Protein AF-A0A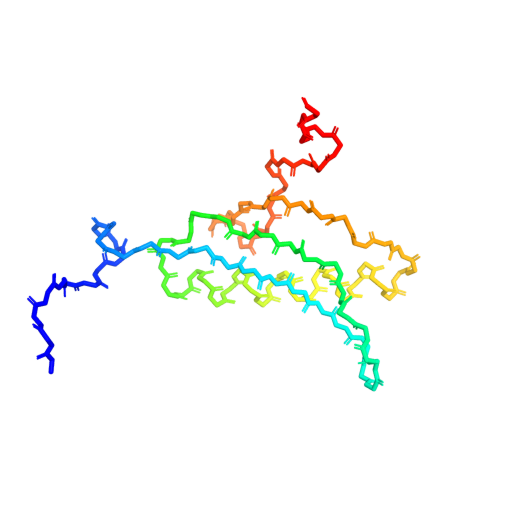871EN32-F1 (afdb_monomer)

Sequence (91 aa):
YIGSCDSDMEKGSLRCDANVSVRLKGSSTFGTRCEIKNLNSIRYIVQAIDYEIQRQIEILEGGEEISQDTLLFDVASGKTKVMRNKEDASD

Nearest PDB structures (foldseek):
  3ip4-assembly1_B  TM=9.074E-01  e=7.499E-10  Staphylococcus aureus subsp. aureus Mu50
  2df4-assembly1_B  TM=9.044E-01  e=4.298E-09  Staphylococcus aureus
  3h0m-assembly6_Q  TM=9.188E-01  e=7.867E-09  Aquifex aeolicus
  4wj3-assembly2_H  TM=8.936E-01  e=2.464E-08  Pseudomonas aeruginosa PAO1
  3kfu-assembly1_F  TM=9.121E-01  e=4.822E-08  Thermus thermophilus HB8

Solvent-accessible surface area (backbone atoms only — not comparable to full-atom values): 5608 Å² total; per-residue (Å²): 135,88,83,84,69,88,66,37,29,82,79,59,69,32,79,53,71,50,78,49,59,64,64,64,91,90,58,91,62,83,42,58,51,31,37,36,41,84,38,54,40,74,70,52,45,53,49,47,51,55,46,49,51,51,52,53,48,55,40,49,75,71,72,47,83,74,68,58,30,38,26,36,63,39,79,92,79,64,42,77,42,85,75,43,56,56,92,74,57,76,132

InterPro domains:
  IPR006075 Aspartyl/Glutamyl-tRNA(Gln) amidot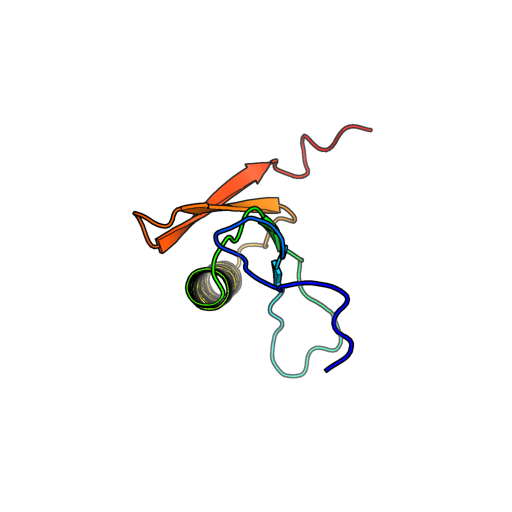ransferase, subunit B/E, catalytic [PF02934] (1-91)
  IPR014746 Glutamine synthetase/guanido kinase, catalytic domain [SSF55931] (1-91)
  IPR017959 Aspartyl/glutamyl-tRNA(Asn/Gln) amidotransferase, subunit B /E [PTHR11659] (1-91)

pLDDT: mean 85.12, std 10.85, range [42.69, 94.25]

Mean predicted aligned error: 6.34 Å

Organism: NCBI:txid2782295

Structure (mmCIF, N/CA/C/O backbone):
data_AF-A0A871EN32-F1
#
_entry.id   AF-A0A871EN32-F1
#
loop_
_atom_site.group_PDB
_atom_site.id
_atom_site.type_symbol
_atom_site.label_atom_id
_atom_site.label_alt_id
_atom_site.label_comp_id
_atom_site.label_asym_id
_atom_site.label_entity_id
_atom_site.label_seq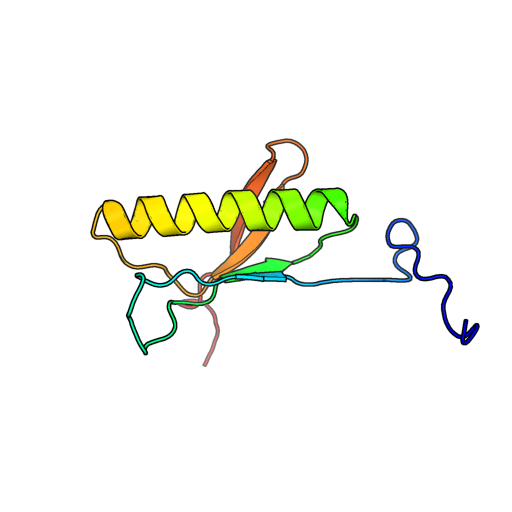_id
_atom_site.pdbx_PDB_ins_code
_atom_site.Cartn_x
_atom_site.Cartn_y
_atom_site.Cartn_z
_atom_site.occupancy
_atom_site.B_iso_or_equiv
_atom_site.auth_seq_id
_atom_site.auth_comp_id
_atom_site.auth_asym_id
_atom_site.auth_atom_id
_atom_site.pdbx_PDB_model_num
ATOM 1 N N . TYR A 1 1 ? -9.976 3.364 -30.265 1.00 63.38 1 TYR A N 1
ATOM 2 C CA . TYR A 1 1 ? -8.677 3.789 -29.706 1.00 63.38 1 TYR A CA 1
ATOM 3 C C . TYR A 1 1 ? -8.482 5.257 -30.053 1.00 63.38 1 TYR A C 1
ATOM 5 O O . TYR A 1 1 ? -8.785 5.607 -31.185 1.00 63.38 1 TYR A O 1
ATOM 13 N N . ILE A 1 2 ? -8.079 6.109 -29.103 1.00 81.44 2 ILE A N 1
ATOM 14 C CA . ILE A 1 2 ? -7.999 7.577 -29.301 1.00 81.44 2 ILE A CA 1
ATOM 15 C C . ILE A 1 2 ? -6.587 8.010 -29.755 1.00 81.44 2 ILE A C 1
ATOM 17 O O . ILE A 1 2 ? -6.430 9.085 -30.317 1.00 81.44 2 ILE A O 1
ATOM 21 N N . GLY A 1 3 ? -5.565 7.156 -29.586 1.00 79.75 3 GLY A N 1
ATOM 22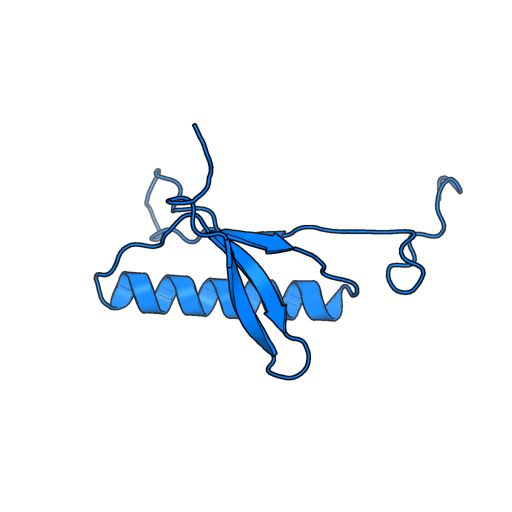 C CA . GLY A 1 3 ? -4.213 7.386 -30.123 1.00 79.75 3 GLY A CA 1
ATOM 23 C C . GLY A 1 3 ? -3.399 8.475 -29.417 1.00 79.75 3 GLY A C 1
ATOM 24 O O . GLY A 1 3 ? -2.377 8.896 -29.941 1.00 79.75 3 GLY A O 1
ATOM 25 N N . SER A 1 4 ? -3.845 8.951 -28.252 1.00 79.38 4 SER A N 1
ATOM 26 C CA . SER A 1 4 ? -3.225 10.067 -27.528 1.00 79.38 4 SER A CA 1
ATOM 27 C C . SER A 1 4 ? -2.111 9.662 -26.556 1.00 79.38 4 SER A C 1
ATOM 29 O O . SER A 1 4 ? -1.337 10.519 -26.140 1.00 79.38 4 SER A O 1
ATOM 31 N N . CYS A 1 5 ? -2.036 8.389 -26.161 1.00 79.81 5 CYS A N 1
ATOM 32 C CA . CYS A 1 5 ? -1.021 7.865 -25.249 1.00 79.81 5 CYS A CA 1
ATOM 33 C C . CYS A 1 5 ? -0.776 6.378 -25.535 1.00 79.81 5 CYS A C 1
ATOM 35 O O . CYS A 1 5 ? -1.712 5.652 -25.876 1.00 79.81 5 CYS A O 1
ATOM 37 N N . ASP A 1 6 ? 0.468 5.936 -25.356 1.00 79.62 6 ASP A N 1
ATOM 38 C CA . ASP A 1 6 ? 0.865 4.530 -25.498 1.00 79.62 6 ASP A CA 1
ATOM 39 C C . ASP A 1 6 ? 0.490 3.683 -24.265 1.00 79.62 6 ASP A C 1
ATOM 41 O O . ASP A 1 6 ? 0.555 2.459 -24.317 1.00 79.62 6 ASP A O 1
ATOM 45 N N . SER A 1 7 ? 0.066 4.330 -23.167 1.00 77.25 7 SER A N 1
ATOM 46 C CA . SER A 1 7 ? -0.442 3.717 -21.924 1.00 77.25 7 SER A CA 1
ATOM 47 C C . SER A 1 7 ? 0.462 2.633 -21.316 1.00 77.25 7 SER A 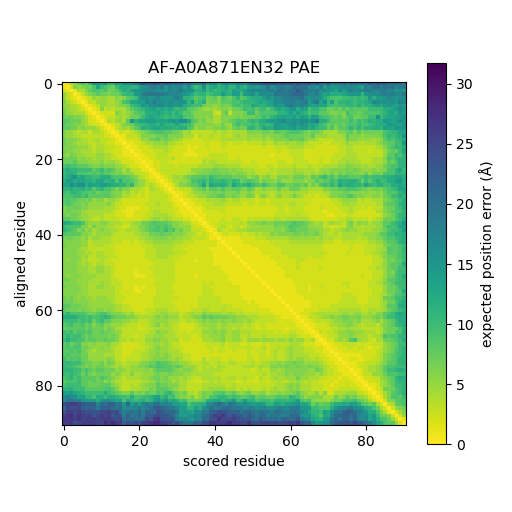C 1
ATOM 49 O O . SER A 1 7 ? 0.010 1.756 -20.583 1.00 77.25 7 SER A O 1
ATOM 51 N N . ASP A 1 8 ? 1.756 2.731 -21.587 1.00 77.44 8 ASP A N 1
ATOM 52 C CA . ASP A 1 8 ? 2.801 1.834 -21.122 1.00 77.44 8 ASP A CA 1
ATOM 53 C C . ASP A 1 8 ? 3.323 2.306 -19.753 1.00 77.44 8 ASP A C 1
ATOM 55 O O . ASP A 1 8 ? 3.919 3.388 -19.629 1.00 77.44 8 ASP A O 1
ATOM 59 N N . MET A 1 9 ? 3.066 1.507 -18.715 1.00 82.31 9 MET A N 1
ATOM 60 C CA . MET A 1 9 ? 3.510 1.793 -17.347 1.00 82.31 9 MET A CA 1
ATOM 61 C C . MET A 1 9 ? 5.013 1.575 -17.153 1.00 82.31 9 MET A C 1
ATOM 63 O O . MET A 1 9 ? 5.622 2.299 -16.369 1.00 82.31 9 MET A O 1
ATOM 67 N N . GLU A 1 10 ? 5.634 0.644 -17.887 1.00 76.62 10 GLU A N 1
ATOM 68 C CA . GLU A 1 10 ? 7.075 0.380 -17.772 1.00 76.62 10 GLU A CA 1
ATOM 69 C C . GLU A 1 10 ? 7.893 1.551 -18.320 1.00 76.62 10 GLU A C 1
ATOM 71 O O . GLU A 1 10 ? 8.934 1.906 -17.769 1.00 76.62 10 GLU A O 1
ATOM 76 N N . LYS A 1 11 ? 7.381 2.221 -19.359 1.00 80.00 11 LYS A N 1
ATOM 77 C CA . LYS A 1 11 ? 7.965 3.459 -19.903 1.00 80.00 11 LYS A CA 1
ATOM 78 C C . LYS A 1 11 ? 7.568 4.719 -19.129 1.00 80.00 11 LYS A C 1
ATOM 80 O O . LYS A 1 11 ? 7.972 5.817 -19.505 1.00 80.00 11 LYS A O 1
ATOM 85 N N . GLY A 1 12 ? 6.748 4.592 -18.083 1.00 77.38 12 GLY A N 1
ATOM 86 C CA . GLY A 1 12 ? 6.258 5.718 -17.283 1.00 77.38 12 GLY A CA 1
ATOM 87 C C . GLY A 1 12 ? 5.246 6.623 -17.997 1.00 77.38 12 GLY A C 1
ATOM 88 O O . GLY A 1 12 ? 4.930 7.702 -17.487 1.00 77.38 12 GLY A O 1
ATOM 89 N N . SER A 1 13 ? 4.726 6.196 -19.155 1.00 79.81 13 SER A N 1
ATOM 90 C CA . SER A 1 13 ? 3.683 6.914 -19.905 1.00 79.81 13 SER A CA 1
ATOM 91 C C . SER A 1 13 ? 2.294 6.777 -19.267 1.00 79.81 13 SER A C 1
ATOM 93 O O . SER A 1 13 ? 1.407 7.591 -19.522 1.00 79.81 13 SER A O 1
ATOM 95 N N . LEU A 1 14 ? 2.132 5.799 -18.369 1.00 81.50 14 LEU A N 1
ATOM 96 C CA . LEU A 1 14 ? 0.996 5.663 -17.466 1.00 81.50 14 LEU A CA 1
ATOM 97 C C . LEU A 1 14 ? 1.497 5.527 -16.022 1.00 81.50 14 LEU A C 1
ATOM 99 O O . LEU A 1 14 ? 2.320 4.666 -15.721 1.00 81.50 14 LEU A O 1
ATOM 103 N N . ARG A 1 15 ? 0.984 6.372 -15.127 1.00 85.12 15 ARG A N 1
ATOM 104 C CA . ARG A 1 15 ? 1.234 6.312 -13.680 1.00 85.12 15 ARG A CA 1
ATOM 105 C C . ARG A 1 15 ? -0.091 6.196 -12.944 1.00 85.12 15 ARG A C 1
ATOM 107 O O . ARG A 1 15 ? -1.086 6.773 -13.379 1.00 85.12 15 ARG A O 1
ATOM 114 N N . CYS A 1 16 ? -0.096 5.447 -11.849 1.00 85.44 16 CYS A N 1
ATOM 115 C CA . CYS A 1 16 ? -1.284 5.218 -11.042 1.00 85.44 16 CYS A CA 1
ATOM 116 C C . CYS A 1 16 ? -0.914 5.239 -9.558 1.00 85.44 16 CYS A C 1
ATOM 118 O O . CYS A 1 16 ? -0.003 4.526 -9.140 1.00 85.44 16 CYS A O 1
ATOM 120 N N . ASP A 1 17 ? -1.657 6.033 -8.790 1.00 89.31 17 ASP A N 1
ATOM 121 C CA . ASP A 1 17 ? -1.662 5.985 -7.331 1.00 89.31 17 ASP A CA 1
ATOM 122 C C . ASP A 1 17 ? -2.956 5.291 -6.881 1.00 89.31 17 ASP A C 1
ATOM 124 O O . ASP A 1 17 ? -4.046 5.602 -7.376 1.00 89.31 17 ASP A O 1
ATOM 128 N N . ALA A 1 18 ? -2.849 4.336 -5.956 1.00 90.19 18 ALA A N 1
ATOM 129 C CA . ALA A 1 18 ? -3.987 3.563 -5.466 1.00 90.19 18 ALA A CA 1
ATOM 130 C C . ALA A 1 18 ? -4.443 4.086 -4.100 1.00 90.19 18 ALA A C 1
ATOM 132 O O . ALA A 1 18 ? -3.658 4.177 -3.162 1.00 90.19 18 ALA A O 1
ATOM 133 N N . ASN A 1 19 ? -5.729 4.411 -3.976 1.00 93.25 19 ASN A N 1
ATOM 134 C CA . ASN A 1 19 ? -6.336 4.850 -2.722 1.00 93.25 19 ASN A CA 1
ATOM 135 C C . ASN A 1 19 ? -7.224 3.730 -2.180 1.00 93.25 19 ASN A C 1
ATOM 137 O O . ASN A 1 19 ? -8.205 3.366 -2.829 1.00 93.25 19 ASN A O 1
ATOM 141 N N . VAL A 1 20 ? -6.891 3.199 -1.004 1.00 92.94 20 VAL A N 1
ATOM 142 C CA . VAL A 1 20 ? -7.546 2.016 -0.430 1.00 92.94 20 VAL A CA 1
ATOM 143 C C . VAL A 1 20 ? -8.099 2.343 0.953 1.00 92.94 20 VAL A C 1
ATOM 145 O O . VAL A 1 20 ? -7.393 2.879 1.808 1.00 92.94 20 VAL A O 1
ATOM 148 N N . SER A 1 21 ? -9.370 2.010 1.169 1.00 93.19 21 SER A N 1
ATOM 149 C CA . SER A 1 21 ? -9.982 1.951 2.494 1.00 93.19 21 SER A CA 1
ATOM 150 C C . SER A 1 21 ? -10.930 0.760 2.582 1.00 93.19 21 SER A C 1
ATOM 152 O O . SER A 1 21 ? -11.670 0.463 1.638 1.00 93.19 21 SER A O 1
ATOM 154 N N . VAL A 1 22 ? -10.927 0.079 3.723 1.00 92.81 22 VAL A N 1
ATOM 155 C CA . VAL A 1 22 ? -11.895 -0.974 4.047 1.00 92.81 22 VAL A CA 1
ATOM 156 C C . VAL A 1 22 ? -12.962 -0.438 4.998 1.00 92.81 22 VAL A C 1
ATOM 158 O O . VAL A 1 22 ? -12.760 0.537 5.721 1.00 92.81 22 VAL A O 1
ATOM 161 N N . ARG A 1 23 ? -14.137 -1.065 4.994 1.00 91.31 23 ARG A N 1
ATOM 162 C CA . ARG A 1 23 ? -15.203 -0.763 5.954 1.00 91.31 23 ARG A CA 1
ATOM 163 C C . ARG A 1 23 ? -15.969 -2.021 6.317 1.00 91.31 23 ARG A C 1
ATOM 165 O O . ARG A 1 23 ? -16.121 -2.919 5.488 1.00 91.31 23 ARG A O 1
ATOM 172 N N . LEU A 1 24 ? -16.522 -2.038 7.527 1.00 87.19 24 LEU A N 1
ATOM 173 C CA . LEU A 1 24 ? -17.410 -3.109 7.969 1.00 87.19 24 LEU A CA 1
ATOM 174 C C . LEU A 1 24 ? -18.646 -3.199 7.067 1.00 87.19 24 LEU A C 1
ATOM 176 O O . LEU A 1 24 ? -19.242 -2.189 6.672 1.00 87.19 24 LEU A O 1
ATOM 180 N N . LYS A 1 25 ? -19.051 -4.430 6.754 1.00 88.25 25 LYS A N 1
ATOM 181 C CA . LYS A 1 25 ? -20.234 -4.693 5.934 1.00 88.25 25 LYS A CA 1
ATOM 182 C C . LYS A 1 25 ? -21.478 -4.128 6.625 1.00 88.25 25 LYS A C 1
ATOM 184 O O . LYS A 1 25 ? -21.777 -4.486 7.756 1.00 88.25 25 LYS A O 1
ATOM 189 N N . GLY A 1 26 ? -22.207 -3.260 5.925 1.00 88.62 26 GLY A N 1
ATOM 190 C CA . GLY A 1 26 ? -23.392 -2.579 6.460 1.00 88.62 26 GLY A CA 1
ATOM 191 C C . GLY A 1 26 ? -23.117 -1.205 7.081 1.00 88.62 26 GLY A C 1
ATOM 192 O O . GLY A 1 26 ? -24.069 -0.486 7.365 1.00 88.62 26 GLY A O 1
ATOM 193 N N . SER A 1 27 ? -21.852 -0.798 7.230 1.00 89.00 27 SER A N 1
ATOM 194 C CA . SER A 1 27 ? -21.513 0.564 7.652 1.00 89.00 27 SER A CA 1
ATOM 195 C C . SER A 1 27 ? -21.749 1.575 6.524 1.00 89.00 27 SER A C 1
ATOM 197 O O . SER A 1 27 ? -21.328 1.367 5.381 1.00 89.00 27 SER A O 1
ATOM 199 N N . SER A 1 28 ? -22.386 2.701 6.852 1.00 88.56 28 SER A N 1
ATOM 200 C CA . SER A 1 28 ? -22.508 3.868 5.966 1.00 88.56 28 SER A CA 1
ATOM 201 C C . SER A 1 28 ? -21.249 4.737 5.951 1.00 88.56 28 SER A C 1
ATOM 203 O O . SER A 1 28 ? -21.092 5.569 5.060 1.00 88.56 28 SER A O 1
ATOM 205 N N . THR A 1 29 ? -20.353 4.550 6.918 1.00 88.06 29 THR A N 1
ATOM 206 C CA . THR A 1 29 ? -19.158 5.376 7.104 1.00 88.06 29 THR A CA 1
ATOM 207 C C . THR A 1 29 ? -17.994 4.802 6.300 1.00 88.06 29 THR A C 1
ATOM 209 O O . THR A 1 29 ? -17.767 3.589 6.288 1.00 88.06 29 THR A O 1
ATOM 212 N N . PHE A 1 30 ? -17.262 5.664 5.595 1.00 86.25 30 PHE A N 1
ATOM 213 C CA . PHE A 1 30 ? -16.017 5.276 4.933 1.00 86.25 30 PHE A CA 1
ATOM 214 C C . PHE A 1 30 ? -14.906 5.083 5.974 1.00 86.25 30 PHE A C 1
ATOM 216 O O . PHE A 1 30 ? -14.827 5.857 6.925 1.00 86.25 30 PHE A O 1
ATOM 223 N N . GLY A 1 31 ? -14.072 4.054 5.797 1.00 87.25 31 GLY A N 1
ATOM 224 C CA . GLY A 1 31 ? -12.893 3.838 6.639 1.00 87.25 31 GLY A CA 1
ATOM 225 C C . GLY A 1 31 ? -11.748 4.795 6.307 1.00 87.25 31 GLY A C 1
ATOM 226 O O . GLY A 1 31 ? -11.812 5.549 5.327 1.00 87.25 31 GLY A O 1
ATOM 227 N N . THR A 1 32 ? -10.682 4.745 7.107 1.00 90.88 32 THR A N 1
ATOM 228 C CA . THR A 1 32 ? -9.487 5.561 6.876 1.00 90.88 32 THR A CA 1
ATOM 229 C C . THR A 1 32 ? -8.819 5.181 5.558 1.00 90.88 32 THR A C 1
ATOM 231 O O . THR A 1 32 ? -8.648 4.008 5.236 1.00 90.88 32 THR A O 1
ATOM 234 N N . ARG A 1 33 ? -8.457 6.195 4.768 1.00 92.25 33 ARG A N 1
ATOM 235 C CA . ARG A 1 33 ? -7.834 6.028 3.453 1.00 92.25 33 ARG A CA 1
ATOM 236 C C . ARG A 1 33 ? -6.318 5.926 3.579 1.00 92.25 33 ARG A C 1
ATOM 238 O O . ARG A 1 33 ? -5.704 6.853 4.092 1.00 92.25 33 ARG A O 1
ATOM 245 N N . CYS A 1 34 ? -5.719 4.896 2.999 1.00 91.94 34 CYS A N 1
ATOM 246 C CA . CYS A 1 34 ? -4.281 4.834 2.748 1.00 91.94 34 CYS A CA 1
ATOM 247 C C . CYS A 1 34 ? -4.008 5.072 1.257 1.00 91.94 34 CYS A C 1
ATOM 249 O O . CYS A 1 34 ? -4.782 4.642 0.397 1.00 91.94 34 CYS A O 1
ATOM 251 N N . GLU A 1 35 ? -2.927 5.781 0.946 1.00 92.88 35 GLU A N 1
ATOM 252 C CA . GLU A 1 35 ? -2.529 6.098 -0.431 1.00 92.88 35 GLU A CA 1
ATOM 253 C C . GLU A 1 35 ? -1.228 5.371 -0.773 1.00 92.88 35 GLU A C 1
ATOM 255 O O . GLU A 1 35 ? -0.195 5.653 -0.177 1.00 92.88 35 GLU A O 1
ATOM 260 N N . ILE A 1 36 ? -1.261 4.455 -1.738 1.00 92.19 36 ILE A N 1
ATOM 261 C CA . ILE A 1 36 ? -0.087 3.721 -2.216 1.00 92.19 36 ILE A CA 1
ATOM 262 C C . ILE A 1 36 ? 0.436 4.400 -3.481 1.00 92.19 36 ILE A C 1
ATOM 264 O O . ILE A 1 36 ? -0.279 4.492 -4.483 1.00 92.19 36 ILE A O 1
ATOM 268 N N . LYS A 1 37 ? 1.695 4.837 -3.443 1.00 89.81 37 LYS A N 1
ATOM 269 C CA . LYS A 1 37 ? 2.363 5.543 -4.544 1.00 89.81 37 LYS A CA 1
ATOM 270 C C . LYS A 1 37 ? 3.367 4.673 -5.291 1.00 89.81 37 LYS A C 1
ATOM 272 O O . LYS A 1 37 ? 3.849 3.665 -4.773 1.00 89.81 37 LYS A O 1
ATOM 277 N N . ASN A 1 38 ? 3.740 5.141 -6.486 1.00 82.94 38 ASN A N 1
ATOM 278 C CA . ASN A 1 38 ? 4.800 4.581 -7.339 1.00 82.94 38 ASN A CA 1
ATOM 279 C C . ASN A 1 38 ? 4.537 3.142 -7.817 1.00 82.94 38 ASN A C 1
ATOM 281 O O . ASN A 1 38 ? 5.441 2.305 -7.855 1.00 82.94 38 ASN A O 1
ATOM 285 N N . LEU A 1 39 ? 3.297 2.850 -8.209 1.00 84.94 39 LEU A N 1
ATOM 286 C CA . LEU A 1 39 ? 2.941 1.570 -8.814 1.00 84.94 39 LEU A CA 1
ATOM 287 C C . LEU A 1 39 ? 3.225 1.614 -10.323 1.00 84.94 39 LEU A C 1
ATOM 289 O O . LEU A 1 39 ? 2.529 2.285 -11.080 1.00 84.94 39 LEU A O 1
ATOM 293 N N . ASN A 1 40 ? 4.246 0.871 -10.759 1.00 85.62 40 ASN A N 1
ATOM 294 C CA . ASN A 1 40 ? 4.748 0.895 -12.144 1.00 85.62 40 ASN A CA 1
ATOM 295 C C . ASN A 1 40 ? 4.279 -0.298 -13.000 1.00 85.62 40 ASN A C 1
ATOM 297 O O . ASN A 1 40 ? 4.765 -0.506 -14.106 1.00 85.62 40 ASN A O 1
ATOM 301 N N . SER A 1 41 ? 3.363 -1.122 -12.490 1.00 85.19 41 SER A N 1
ATOM 302 C CA . SER A 1 41 ? 2.797 -2.257 -13.224 1.00 85.19 41 SER A CA 1
ATOM 303 C C . SER A 1 41 ? 1.398 -2.561 -12.721 1.00 85.19 41 SER A C 1
ATOM 305 O O . SER A 1 41 ? 1.170 -2.565 -11.512 1.00 85.19 41 SER A O 1
ATOM 307 N N . ILE A 1 42 ? 0.488 -2.918 -13.629 1.00 86.69 42 ILE A N 1
ATOM 308 C CA . ILE A 1 42 ? -0.874 -3.359 -13.289 1.00 86.69 42 ILE A CA 1
ATOM 309 C C . ILE A 1 42 ? -0.836 -4.529 -12.301 1.00 86.69 42 ILE A C 1
ATOM 311 O O . ILE A 1 42 ? -1.608 -4.562 -11.346 1.00 86.69 42 ILE A O 1
ATOM 315 N N . ARG A 1 43 ? 0.110 -5.459 -12.475 1.00 88.50 43 ARG A N 1
ATOM 316 C CA . ARG A 1 43 ? 0.286 -6.585 -11.551 1.00 88.50 43 ARG A CA 1
ATOM 317 C C . ARG A 1 43 ? 0.619 -6.111 -10.136 1.00 88.50 43 ARG A C 1
ATOM 319 O O . ARG A 1 43 ? 0.067 -6.641 -9.178 1.00 88.50 43 ARG A O 1
ATOM 326 N N . TYR A 1 44 ? 1.504 -5.124 -10.011 1.00 89.06 44 TYR A N 1
ATOM 327 C CA . TYR A 1 44 ? 1.889 -4.570 -8.712 1.00 89.06 44 TYR A CA 1
ATOM 328 C C . TYR A 1 44 ? 0.769 -3.742 -8.094 1.00 89.06 44 TYR A C 1
ATOM 330 O O . TYR A 1 44 ? 0.625 -3.773 -6.881 1.00 89.06 44 TYR A O 1
ATOM 338 N N . ILE A 1 45 ? -0.064 -3.076 -8.903 1.00 89.62 45 ILE A N 1
ATOM 339 C CA . ILE A 1 45 ? -1.272 -2.407 -8.403 1.00 89.62 45 ILE A CA 1
ATOM 340 C C . ILE A 1 45 ? -2.180 -3.417 -7.700 1.00 89.62 45 ILE A C 1
ATOM 342 O O . ILE A 1 45 ? -2.551 -3.198 -6.552 1.00 89.62 45 ILE A O 1
ATOM 346 N N . VAL A 1 46 ? -2.505 -4.530 -8.365 1.00 91.69 46 VAL A N 1
ATOM 347 C CA . VAL A 1 46 ? -3.388 -5.559 -7.792 1.00 91.69 46 VAL A CA 1
ATOM 348 C C . VAL A 1 46 ? -2.794 -6.120 -6.501 1.00 91.69 46 VAL A C 1
ATOM 350 O O . VAL A 1 46 ? -3.460 -6.119 -5.473 1.00 91.69 46 VAL A O 1
ATOM 353 N N . GLN A 1 47 ? -1.513 -6.501 -6.521 1.00 91.94 47 GLN A N 1
ATOM 354 C CA . GLN A 1 47 ? -0.839 -7.040 -5.336 1.00 91.94 47 GLN A CA 1
ATOM 355 C C . GLN A 1 47 ? -0.782 -6.046 -4.170 1.00 91.94 47 GLN A C 1
ATOM 357 O O . GLN A 1 47 ? -0.980 -6.439 -3.024 1.00 91.94 47 GLN A O 1
ATOM 362 N N . ALA A 1 48 ? -0.523 -4.768 -4.450 1.00 92.44 48 ALA A N 1
ATOM 363 C CA . ALA A 1 48 ? -0.463 -3.737 -3.425 1.00 92.44 48 ALA A CA 1
ATOM 364 C C . ALA A 1 48 ? -1.834 -3.481 -2.790 1.00 92.44 48 ALA A C 1
ATOM 366 O O . ALA A 1 48 ? -1.922 -3.331 -1.573 1.00 92.44 48 ALA A O 1
ATOM 367 N N . ILE A 1 49 ? -2.897 -3.464 -3.600 1.00 93.31 49 ILE A N 1
ATOM 368 C CA . ILE A 1 49 ? -4.272 -3.310 -3.116 1.00 93.31 49 ILE A CA 1
ATOM 369 C C . ILE A 1 49 ? -4.677 -4.517 -2.269 1.00 93.31 49 ILE A C 1
ATOM 371 O O . ILE A 1 49 ? -5.179 -4.326 -1.165 1.00 93.31 49 ILE A O 1
ATOM 375 N N . ASP A 1 50 ? -4.429 -5.739 -2.744 1.00 93.75 50 ASP A N 1
ATOM 376 C CA . ASP A 1 50 ? -4.783 -6.961 -2.013 1.00 93.75 50 ASP A CA 1
ATOM 377 C C . ASP A 1 50 ? -4.071 -7.030 -0.657 1.00 93.75 50 ASP A C 1
ATOM 379 O O . ASP A 1 50 ? -4.700 -7.321 0.363 1.00 93.75 50 ASP A O 1
ATOM 383 N N . TYR A 1 51 ? -2.774 -6.707 -0.628 1.00 94.12 51 TYR A N 1
ATOM 384 C CA . TYR A 1 51 ? -2.004 -6.644 0.612 1.00 94.12 51 TYR A CA 1
ATOM 385 C C . TYR A 1 51 ? -2.557 -5.586 1.572 1.00 94.12 51 TYR A C 1
ATOM 387 O O . TYR A 1 51 ? -2.731 -5.857 2.759 1.00 94.12 51 TYR A O 1
ATOM 395 N N . GLU A 1 52 ? -2.861 -4.386 1.072 1.00 94.19 52 GLU A N 1
ATOM 396 C CA . GLU A 1 52 ? -3.340 -3.292 1.915 1.00 94.19 52 GLU A CA 1
ATOM 397 C C . GLU A 1 52 ? -4.744 -3.551 2.469 1.00 94.19 52 GLU A C 1
ATOM 399 O O . GLU A 1 52 ? -5.016 -3.219 3.620 1.00 94.19 52 GLU A O 1
ATOM 404 N N . ILE A 1 53 ? -5.619 -4.202 1.699 1.00 93.94 53 ILE A N 1
ATOM 405 C CA . ILE A 1 53 ? -6.930 -4.643 2.186 1.00 93.94 53 ILE A CA 1
ATOM 406 C C . ILE A 1 53 ? -6.760 -5.600 3.368 1.00 93.94 53 ILE A C 1
ATOM 408 O O . ILE A 1 53 ? -7.388 -5.392 4.404 1.00 93.94 53 ILE A O 1
ATOM 412 N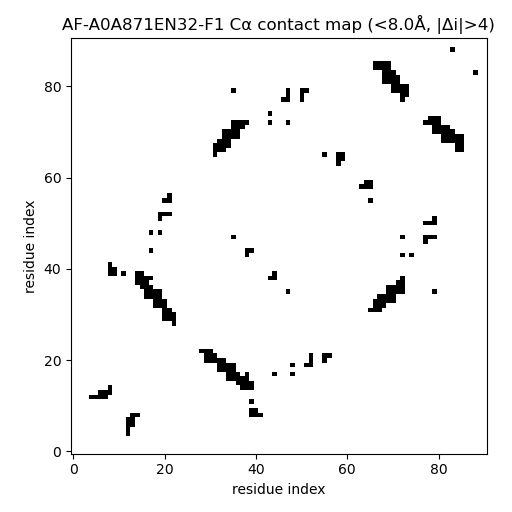 N . GLN A 1 54 ? -5.910 -6.624 3.231 1.00 94.25 54 GLN A N 1
ATOM 413 C CA . GLN A 1 54 ? -5.668 -7.593 4.307 1.00 94.25 54 GLN A CA 1
ATOM 414 C C . GLN A 1 54 ? -5.073 -6.916 5.543 1.00 94.25 54 GLN A C 1
ATOM 416 O O . GLN A 1 54 ? -5.607 -7.076 6.636 1.00 94.25 54 GLN A O 1
ATOM 421 N N . ARG A 1 55 ? -4.050 -6.070 5.366 1.00 93.94 55 ARG A N 1
ATOM 422 C CA . ARG A 1 55 ? -3.437 -5.299 6.457 1.00 93.94 55 ARG A CA 1
ATOM 423 C C . ARG A 1 55 ? -4.470 -4.467 7.220 1.00 93.94 55 ARG A C 1
ATOM 425 O O . ARG A 1 55 ? -4.479 -4.468 8.446 1.00 93.94 55 ARG A O 1
ATOM 432 N N . GLN A 1 56 ? -5.325 -3.735 6.508 1.00 93.31 56 GLN A N 1
ATOM 433 C CA . GLN A 1 56 ? -6.344 -2.898 7.138 1.00 93.31 56 GLN A CA 1
ATOM 434 C C . GLN A 1 56 ? -7.386 -3.726 7.897 1.00 93.31 56 GLN A C 1
ATOM 436 O O . GLN A 1 56 ? -7.816 -3.316 8.972 1.00 93.31 56 GLN A O 1
ATOM 441 N N . ILE A 1 57 ? -7.779 -4.887 7.366 1.00 92.88 57 ILE A N 1
ATOM 442 C CA . ILE A 1 57 ? -8.684 -5.810 8.059 1.00 92.88 57 ILE A CA 1
ATOM 443 C C . ILE A 1 57 ? -8.031 -6.325 9.344 1.00 92.88 57 ILE A C 1
ATOM 445 O O . ILE A 1 57 ? -8.650 -6.219 10.395 1.00 92.88 57 ILE A O 1
ATOM 449 N N . GLU A 1 58 ? -6.784 -6.799 9.285 1.00 93.62 58 GLU A N 1
ATOM 450 C CA . GLU A 1 58 ? -6.056 -7.316 10.453 1.00 93.62 58 GLU A CA 1
ATOM 451 C C . GLU A 1 58 ? -5.932 -6.271 11.574 1.00 93.62 58 GLU A C 1
ATOM 453 O O . GLU A 1 58 ? -6.178 -6.585 12.737 1.00 93.62 58 GLU A O 1
ATOM 458 N N . ILE A 1 59 ? -5.613 -5.016 11.232 1.00 91.94 59 ILE A N 1
ATOM 459 C CA . ILE A 1 59 ? -5.531 -3.899 12.192 1.00 91.94 59 ILE A CA 1
ATOM 460 C C . ILE A 1 59 ? -6.893 -3.651 12.855 1.00 91.94 59 ILE A C 1
ATOM 462 O O . ILE A 1 59 ? -6.987 -3.579 14.081 1.00 91.94 59 ILE A O 1
ATOM 466 N N . LEU A 1 60 ? -7.963 -3.565 12.057 1.00 90.75 60 LEU A N 1
ATOM 467 C CA . LEU A 1 60 ? -9.313 -3.316 12.570 1.00 90.75 60 LEU A CA 1
ATOM 468 C C . LEU A 1 60 ? -9.850 -4.486 13.406 1.00 90.75 60 LEU A C 1
ATOM 470 O O . LEU A 1 60 ? -10.527 -4.259 14.407 1.00 90.75 60 LEU A O 1
ATOM 474 N N . GLU A 1 61 ? -9.560 -5.730 13.020 1.00 91.19 61 GLU A N 1
ATOM 475 C CA . GLU A 1 61 ? -9.919 -6.928 13.791 1.00 91.19 61 GLU A CA 1
ATOM 476 C C . GLU A 1 61 ? -9.116 -7.036 15.095 1.00 91.19 61 GLU A C 1
ATOM 478 O O . GLU A 1 61 ? -9.633 -7.541 16.092 1.00 91.19 61 GLU A O 1
ATOM 483 N N . GLY A 1 62 ? -7.892 -6.498 15.120 1.00 91.88 62 GLY A N 1
ATOM 484 C CA . GLY A 1 62 ? -7.083 -6.319 16.327 1.00 91.88 62 GLY A CA 1
ATOM 485 C C . GLY A 1 62 ? -7.591 -5.226 17.276 1.00 91.88 62 GLY A C 1
ATOM 486 O O . GLY A 1 62 ? -7.106 -5.128 18.402 1.00 91.88 62 GLY A O 1
ATOM 487 N N . GLY A 1 63 ? -8.582 -4.429 16.858 1.00 89.88 63 GLY A N 1
ATOM 488 C CA . GLY A 1 63 ? -9.116 -3.307 17.634 1.00 89.88 63 GLY A CA 1
ATOM 489 C C . GLY A 1 63 ? -8.256 -2.042 17.573 1.00 89.88 63 GLY A C 1
ATOM 490 O O . GLY A 1 63 ? -8.468 -1.126 18.366 1.00 89.88 63 GLY A O 1
ATOM 491 N N . GLU A 1 64 ? -7.297 -1.991 16.650 1.00 91.44 64 GLU A N 1
ATOM 492 C CA . GLU A 1 64 ? -6.488 -0.809 16.371 1.00 91.44 64 GLU A CA 1
ATOM 493 C C . GLU A 1 64 ? -7.152 0.072 15.301 1.00 91.44 64 GLU A C 1
ATOM 495 O O . GLU A 1 64 ? -8.031 -0.354 14.546 1.00 91.44 64 GLU A O 1
ATOM 500 N N . GLU A 1 65 ? -6.727 1.332 15.224 1.00 88.00 65 GLU A N 1
ATOM 501 C CA . GLU A 1 65 ? -7.205 2.273 14.215 1.00 88.00 65 GLU A CA 1
ATOM 502 C C . GLU A 1 65 ? -6.216 2.378 13.052 1.00 88.00 65 GLU A C 1
ATOM 504 O O . GLU A 1 65 ? -4.999 2.392 13.228 1.00 88.00 65 GLU A O 1
ATOM 509 N N . ILE A 1 66 ? -6.747 2.493 11.834 1.00 90.00 66 ILE A N 1
ATOM 510 C CA . ILE A 1 66 ? -5.927 2.742 10.648 1.00 90.00 66 ILE A CA 1
ATOM 511 C C . ILE A 1 66 ? -5.555 4.226 10.610 1.00 90.00 66 ILE A C 1
ATOM 513 O O . ILE A 1 66 ? -6.438 5.088 10.597 1.00 90.00 66 ILE A O 1
ATOM 517 N N . SER A 1 67 ? -4.260 4.514 10.506 1.00 87.50 67 SER A N 1
ATOM 518 C CA . SER A 1 67 ? -3.699 5.840 10.243 1.00 87.50 67 SER A CA 1
ATOM 519 C C . SER A 1 67 ? -3.785 6.217 8.759 1.00 87.50 67 SER A C 1
ATOM 521 O O . SER A 1 67 ? -3.662 5.385 7.855 1.00 87.50 67 SER A O 1
ATOM 523 N N . GLN A 1 68 ? -4.009 7.504 8.482 1.00 88.06 68 GLN A N 1
ATOM 524 C CA . GLN A 1 68 ? -4.065 8.017 7.112 1.00 88.06 68 GLN A CA 1
ATOM 525 C C . GLN A 1 68 ? -2.650 8.236 6.561 1.00 88.06 68 GLN A C 1
ATOM 527 O O . GLN A 1 68 ? -2.164 9.365 6.520 1.00 88.06 68 GLN A O 1
ATOM 532 N N . ASP A 1 69 ? -2.012 7.168 6.096 1.00 88.12 69 ASP A N 1
ATOM 533 C CA . ASP A 1 69 ? -0.613 7.219 5.669 1.00 88.12 69 ASP A CA 1
ATOM 534 C C . ASP A 1 69 ? -0.427 7.168 4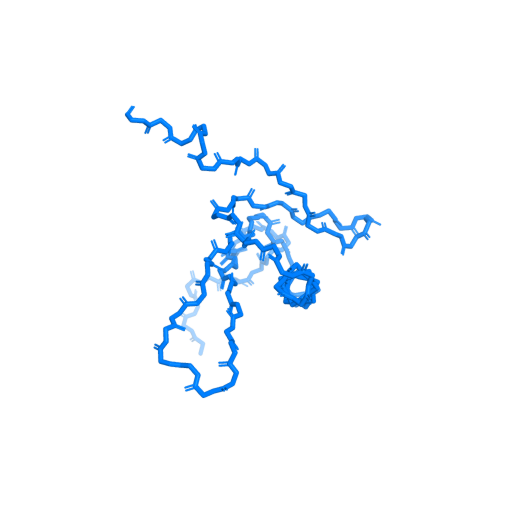.151 1.00 88.12 69 ASP A C 1
ATOM 536 O O . ASP A 1 69 ? -1.243 6.623 3.397 1.00 88.12 69 ASP A O 1
ATOM 540 N N . THR A 1 70 ? 0.698 7.734 3.705 1.00 88.88 70 THR A N 1
ATOM 541 C CA . THR A 1 70 ? 1.220 7.503 2.354 1.00 88.88 70 THR A CA 1
ATOM 542 C C . THR A 1 70 ? 2.173 6.316 2.388 1.00 88.88 70 THR A C 1
ATOM 544 O O . THR A 1 70 ? 3.162 6.320 3.124 1.00 88.88 70 THR A O 1
ATOM 547 N N . LEU A 1 71 ? 1.889 5.316 1.566 1.00 91.31 71 LEU A N 1
ATOM 548 C CA . LEU A 1 71 ? 2.577 4.040 1.500 1.00 91.31 71 LEU A CA 1
ATOM 549 C C . LEU A 1 71 ? 3.353 3.902 0.185 1.00 91.31 71 LEU A C 1
ATOM 551 O O . LEU A 1 71 ? 2.968 4.427 -0.861 1.00 91.31 71 LEU A O 1
ATOM 555 N N . LEU A 1 72 ? 4.436 3.139 0.232 1.00 91.31 72 LEU A N 1
ATOM 556 C CA . LEU A 1 72 ? 5.163 2.643 -0.931 1.00 91.31 72 LEU A CA 1
ATOM 557 C C . LEU A 1 72 ? 5.008 1.131 -1.005 1.00 91.31 72 LEU A C 1
ATOM 559 O O . LEU A 1 72 ? 5.080 0.449 0.017 1.00 91.31 72 LEU A O 1
ATOM 563 N N . PHE A 1 73 ? 4.834 0.603 -2.211 1.00 90.38 73 PHE A N 1
ATOM 564 C CA . PHE A 1 73 ? 4.835 -0.837 -2.428 1.00 90.38 73 PHE A CA 1
ATOM 565 C C . PHE A 1 73 ? 6.257 -1.329 -2.716 1.00 90.38 73 PHE A C 1
ATOM 567 O O . PHE A 1 73 ? 6.882 -0.930 -3.699 1.00 90.38 73 PHE A O 1
ATOM 574 N N . ASP A 1 74 ? 6.775 -2.197 -1.851 1.00 89.38 74 ASP A N 1
ATOM 575 C CA . ASP A 1 74 ? 8.052 -2.869 -2.055 1.00 89.38 74 ASP A CA 1
ATOM 576 C C . ASP A 1 74 ? 7.817 -4.160 -2.841 1.00 89.38 74 ASP A C 1
ATOM 578 O O . ASP A 1 74 ? 7.358 -5.164 -2.301 1.00 89.38 74 ASP A O 1
ATOM 582 N N . VAL A 1 75 ? 8.156 -4.130 -4.129 1.00 85.44 75 VAL A N 1
ATOM 583 C CA . VAL A 1 75 ? 7.974 -5.253 -5.058 1.00 85.44 75 VAL A CA 1
ATOM 584 C C . VAL A 1 75 ? 8.769 -6.494 -4.639 1.00 85.44 75 VAL A C 1
ATOM 586 O O . VAL A 1 75 ? 8.328 -7.612 -4.896 1.00 85.44 75 VAL A O 1
ATOM 589 N N . ALA A 1 76 ? 9.925 -6.324 -3.990 1.00 86.94 76 ALA A N 1
ATOM 590 C CA . ALA A 1 76 ? 10.764 -7.453 -3.596 1.00 86.94 76 ALA A CA 1
ATOM 591 C C . ALA A 1 76 ? 10.153 -8.232 -2.427 1.00 86.94 76 ALA A C 1
ATOM 593 O O . ALA A 1 76 ? 10.243 -9.457 -2.388 1.00 86.94 76 ALA A O 1
ATOM 594 N N . SER A 1 77 ? 9.525 -7.526 -1.482 1.00 88.19 77 SER A N 1
ATOM 595 C CA . SER A 1 77 ? 8.854 -8.153 -0.336 1.00 88.19 77 SER A CA 1
ATOM 596 C C . SER A 1 77 ? 7.356 -8.384 -0.544 1.00 88.19 77 SER A C 1
ATOM 598 O O . SER A 1 77 ? 6.766 -9.170 0.196 1.00 88.19 77 SER A O 1
ATOM 600 N N . GLY A 1 78 ? 6.743 -7.733 -1.535 1.00 87.50 78 GLY A N 1
ATOM 601 C CA . GLY A 1 78 ? 5.300 -7.751 -1.774 1.00 87.50 78 GLY A CA 1
ATOM 602 C C . GLY A 1 78 ? 4.495 -7.026 -0.693 1.00 87.50 78 GLY A C 1
ATOM 603 O O . GLY A 1 78 ? 3.336 -7.368 -0.480 1.00 87.50 78 GLY A O 1
ATOM 604 N N . LYS A 1 79 ? 5.106 -6.074 0.025 1.00 89.31 79 LYS A N 1
ATOM 605 C CA . LYS A 1 79 ? 4.511 -5.406 1.195 1.00 89.31 79 LYS A CA 1
ATOM 606 C C . LYS A 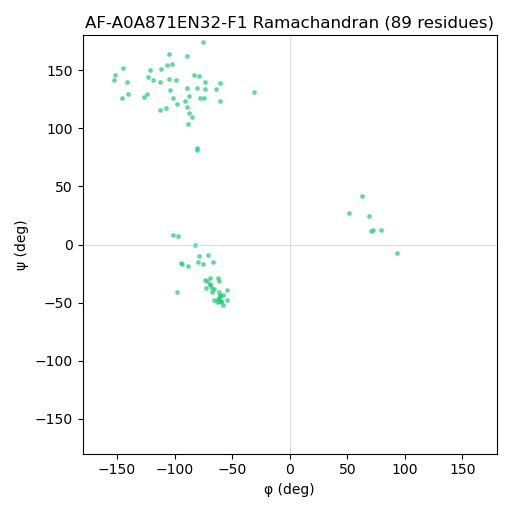1 79 ? 4.420 -3.897 1.010 1.00 89.31 79 LYS A C 1
ATOM 608 O O . LYS A 1 79 ? 5.278 -3.291 0.366 1.00 89.31 79 LYS A O 1
ATOM 613 N N . THR A 1 80 ? 3.422 -3.280 1.637 1.00 88.06 80 THR A N 1
ATOM 614 C CA . THR A 1 80 ? 3.357 -1.823 1.790 1.00 88.06 80 THR A CA 1
ATOM 615 C C . THR A 1 80 ? 4.246 -1.368 2.953 1.00 88.06 80 THR A C 1
ATOM 617 O O . THR A 1 80 ? 4.273 -1.977 4.024 1.00 88.06 80 THR A O 1
ATOM 620 N N . LYS A 1 81 ? 5.027 -0.307 2.732 1.00 88.12 81 LYS A N 1
ATOM 621 C CA . LYS A 1 81 ? 5.845 0.374 3.745 1.00 88.12 81 LYS A CA 1
ATOM 622 C C . LYS A 1 81 ? 5.385 1.810 3.880 1.00 88.12 81 LYS A C 1
ATOM 624 O O . LYS A 1 81 ? 5.096 2.458 2.876 1.00 88.12 81 LYS A O 1
ATOM 629 N N . VAL A 1 82 ? 5.367 2.318 5.103 1.00 87.19 82 VAL A N 1
ATOM 630 C CA . VAL A 1 82 ? 4.975 3.703 5.342 1.00 87.19 82 VAL A CA 1
ATOM 631 C C . VAL A 1 82 ? 6.091 4.645 4.899 1.00 87.19 82 VAL A C 1
ATOM 633 O O . VAL A 1 82 ? 7.246 4.475 5.282 1.00 87.19 82 VAL A O 1
ATOM 636 N N . MET A 1 83 ? 5.747 5.609 4.047 1.00 82.06 83 MET A N 1
ATOM 637 C CA . MET A 1 83 ? 6.660 6.645 3.561 1.00 82.06 83 MET A CA 1
ATOM 638 C C . MET A 1 83 ? 6.498 7.943 4.347 1.00 82.06 83 MET A C 1
ATOM 640 O O . MET A 1 83 ? 7.486 8.609 4.642 1.00 82.06 83 MET A O 1
ATOM 644 N N . ARG A 1 84 ? 5.253 8.317 4.653 1.00 78.69 84 ARG A N 1
ATOM 645 C CA . ARG A 1 84 ? 4.920 9.524 5.411 1.00 78.69 84 ARG A CA 1
ATOM 646 C C . ARG A 1 84 ? 3.695 9.259 6.276 1.00 78.69 84 ARG A C 1
ATOM 648 O O . ARG A 1 84 ? 2.651 8.889 5.734 1.00 78.69 84 ARG A O 1
ATOM 655 N N . ASN A 1 85 ? 3.833 9.523 7.573 1.00 74.31 85 ASN A N 1
ATOM 656 C CA . ASN A 1 85 ? 2.712 9.589 8.505 1.00 74.31 85 ASN A CA 1
ATOM 657 C C . ASN A 1 85 ? 2.072 10.973 8.436 1.00 74.31 85 ASN A C 1
ATOM 659 O O . ASN A 1 85 ? 2.759 11.981 8.248 1.00 74.31 85 ASN A O 1
ATOM 663 N N . LYS A 1 86 ? 0.752 11.046 8.610 1.00 61.91 86 LYS A N 1
ATOM 664 C CA . LYS A 1 86 ? 0.038 12.332 8.598 1.00 61.91 86 LYS A CA 1
ATOM 665 C C . LYS A 1 86 ? 0.385 13.242 9.782 1.00 61.91 86 LYS A C 1
ATOM 667 O O . LYS A 1 86 ? 0.123 14.433 9.691 1.00 61.91 86 LYS A O 1
ATOM 672 N N . GLU A 1 87 ? 1.019 12.721 10.833 1.00 53.94 87 GLU A N 1
ATOM 673 C CA . GLU A 1 87 ? 1.586 13.543 11.916 1.00 53.94 87 GLU A CA 1
ATOM 674 C C . GLU A 1 87 ? 2.698 14.485 11.414 1.00 53.94 87 GLU A C 1
ATOM 676 O O . GLU A 1 87 ? 2.833 15.593 11.919 1.00 53.94 87 GLU A O 1
ATOM 681 N N . ASP A 1 88 ? 3.411 14.103 10.347 1.00 49.38 88 ASP A N 1
ATOM 682 C CA . ASP A 1 88 ? 4.434 14.920 9.673 1.00 49.38 88 ASP A CA 1
ATOM 683 C C . ASP A 1 88 ? 3.892 15.650 8.427 1.00 49.38 88 ASP A C 1
ATOM 685 O O . ASP A 1 88 ? 4.645 16.214 7.619 1.00 49.38 88 ASP A O 1
ATOM 689 N N . ALA A 1 89 ? 2.579 15.605 8.180 1.00 48.81 89 ALA A N 1
ATOM 690 C CA . ALA A 1 89 ? 1.943 16.392 7.130 1.00 48.81 89 ALA A CA 1
ATOM 691 C C . ALA A 1 89 ? 1.724 17.826 7.630 1.00 48.81 89 ALA A C 1
ATOM 693 O O . ALA A 1 89 ? 0.652 18.133 8.131 1.00 48.81 89 ALA A O 1
ATOM 694 N N . SER A 1 90 ? 2.779 18.645 7.518 1.00 44.69 90 SER A N 1
ATOM 695 C CA . SER A 1 90 ? 2.863 20.057 7.923 1.00 44.69 90 SER A CA 1
ATOM 696 C C . SER A 1 90 ? 1.549 20.842 7.824 1.00 44.69 90 SER A C 1
ATOM 698 O O . SER A 1 90 ? 0.909 20.827 6.770 1.00 44.69 90 SER A O 1
ATOM 700 N N . ASP A 1 91 ? 1.234 21.546 8.919 1.00 42.69 91 ASP A N 1
ATOM 701 C CA . ASP A 1 91 ? 0.506 22.828 8.932 1.00 42.69 91 ASP A CA 1
ATOM 702 C C . ASP A 1 91 ? 1.194 23.848 8.000 1.00 42.69 91 ASP A C 1
ATOM 704 O O . ASP A 1 91 ? 2.453 23.862 7.975 1.00 42.69 91 ASP A O 1
#

Foldseek 3Di:
DPPPFPCQLQVPRDFDKDWDWDDDPPDPDTAAIEIEGDDSDPVLNVLARVQVRVVNVVCVVVVHHDFHFYWYQDPVVS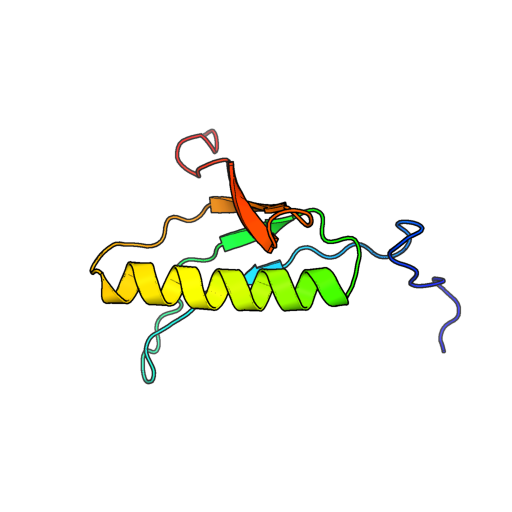HTDGPDGCVPVDD

Radius of gyration: 15.18 Å; Cα contacts (8 Å, |Δi|>4): 138; chains: 1; bounding box: 34×31×48 Å

Secondary structure (DSSP, 8-state):
---S----TTTTSS-EEEEE----TT--S----EEEEEE-SHHHHHHHHHHHHHHHHHHHHTTPPPP--EEEEETTTTEEEEEE-GGGS--